Protein AF-A0A2N0QU87-F1 (afdb_monomer_lite)

Foldseek 3Di:
DCPDVVVVVVVVVVVVVVVCCAPPPPNVCPPVNHHHDDPCVVVVVVVVVVVVVVVVVVVVCCVPPPD

pLDDT: mean 88.75, std 8.11, range [57.38, 97.94]

Radius of gyration: 16.93 Å; chains: 1; bounding box: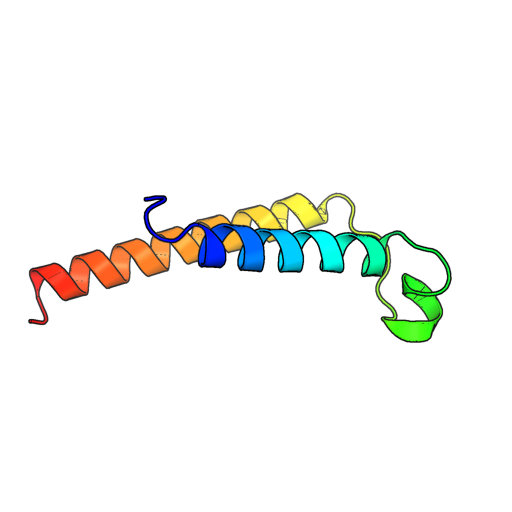 35×22×47 Å

InterPro domains:
  IPR023298 P-type ATPase, transmembrane domain superfamily [SSF81665] (2-67)

Secondary structure (DSSP, 8-state):
--S-HHHHHHHHHHHHHHHHHHHSTTIIIIIS--PPPSTTHHHHHHHHHHHHHHHHHHHHHHHHH--

Organism: 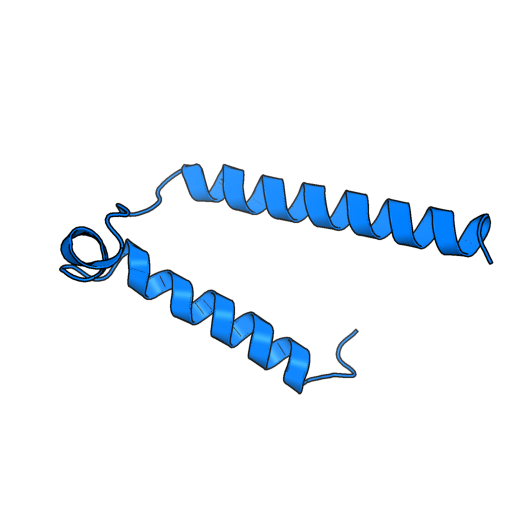NCBI:txid588596

Structure (mmCIF, N/CA/C/O backbone):
data_AF-A0A2N0QU87-F1
#
_entry.id   AF-A0A2N0QU87-F1
#
loop_
_atom_site.group_PDB
_atom_site.id
_atom_site.type_symbol
_atom_site.label_atom_id
_atom_site.label_alt_id
_atom_site.label_comp_id
_atom_site.label_asym_id
_atom_site.label_entity_id
_atom_site.label_seq_id
_atom_site.pdbx_PDB_ins_code
_atom_site.Cartn_x
_atom_site.Cartn_y
_atom_site.Cartn_z
_atom_site.occupancy
_atom_site.B_iso_or_equiv
_atom_site.auth_seq_id
_atom_site.auth_comp_id
_atom_site.auth_asym_id
_atom_site.auth_atom_id
_atom_site.pdbx_PDB_model_num
ATOM 1 N N . LEU A 1 1 ? -13.270 -10.720 8.119 1.00 57.38 1 LEU A N 1
ATOM 2 C CA . LEU A 1 1 ? -12.001 -10.229 7.496 1.00 57.38 1 LEU A CA 1
ATOM 3 C C . LEU A 1 1 ? -12.004 -10.347 5.965 1.00 57.38 1 LEU A C 1
ATOM 5 O O . LEU A 1 1 ? -11.256 -9.622 5.333 1.00 57.38 1 LEU A O 1
ATOM 9 N N . TYR A 1 2 ? -12.881 -11.170 5.368 1.00 61.19 2 TYR A N 1
ATOM 10 C CA . TYR A 1 2 ? -13.070 -11.276 3.908 1.00 61.19 2 TYR A CA 1
ATOM 11 C C . TYR A 1 2 ? -14.552 -11.241 3.488 1.00 61.19 2 TYR A C 1
ATOM 13 O O . TYR A 1 2 ? -14.926 -11.766 2.441 1.00 61.19 2 TYR A O 1
ATOM 21 N N . ASP A 1 3 ? -15.411 -10.618 4.296 1.00 80.50 3 ASP A N 1
ATOM 22 C CA . ASP A 1 3 ? -16.856 -10.571 4.028 1.00 80.50 3 ASP A CA 1
ATOM 23 C C . ASP A 1 3 ? -17.175 -9.729 2.786 1.00 80.50 3 ASP A C 1
ATOM 25 O O . ASP A 1 3 ? -18.117 -10.016 2.051 1.00 80.50 3 ASP A O 1
ATOM 29 N N . ASN A 1 4 ? -16.332 -8.730 2.498 1.00 86.31 4 ASN A N 1
ATOM 30 C CA . ASN A 1 4 ? -16.435 -7.910 1.301 1.00 86.31 4 ASN A CA 1
ATOM 31 C C . ASN A 1 4 ? -15.329 -8.254 0.294 1.00 86.31 4 ASN A C 1
ATOM 33 O O . ASN A 1 4 ? -14.259 -7.643 0.267 1.00 86.31 4 ASN A O 1
ATOM 37 N N . LYS A 1 5 ? -15.621 -9.235 -0.564 1.00 86.81 5 LYS A N 1
ATOM 38 C CA . LYS A 1 5 ? -14.726 -9.662 -1.649 1.00 86.81 5 LYS A CA 1
ATOM 39 C C . LYS A 1 5 ? -14.488 -8.557 -2.681 1.00 86.81 5 LYS A C 1
ATOM 41 O O . LYS A 1 5 ? -13.394 -8.477 -3.223 1.00 86.81 5 LYS A O 1
ATOM 46 N N . ILE A 1 6 ? -15.477 -7.693 -2.930 1.00 92.12 6 ILE A N 1
ATOM 47 C CA . ILE A 1 6 ? -15.344 -6.576 -3.880 1.00 92.12 6 ILE A CA 1
ATOM 48 C C . ILE A 1 6 ? -14.294 -5.591 -3.374 1.00 92.12 6 ILE A C 1
ATOM 50 O O . ILE A 1 6 ? -13.407 -5.217 -4.128 1.00 92.12 6 ILE A O 1
ATOM 54 N N . LEU A 1 7 ? -14.346 -5.227 -2.089 1.00 89.44 7 LEU A N 1
ATOM 55 C CA . LEU A 1 7 ? -13.357 -4.333 -1.486 1.00 89.44 7 LEU A CA 1
ATOM 56 C C . LEU A 1 7 ? -11.936 -4.889 -1.636 1.00 89.44 7 LEU A C 1
ATOM 58 O O . LEU A 1 7 ? -11.036 -4.155 -2.034 1.00 89.44 7 LEU A O 1
ATOM 62 N N . PHE A 1 8 ? -11.751 -6.183 -1.364 1.00 88.56 8 PHE A N 1
ATOM 63 C CA . PHE A 1 8 ? -10.452 -6.832 -1.526 1.00 88.56 8 PHE A CA 1
ATOM 64 C C . PHE A 1 8 ? -9.941 -6.729 -2.971 1.00 88.56 8 PHE A C 1
ATOM 66 O O . PHE A 1 8 ? -8.819 -6.277 -3.196 1.00 88.56 8 PHE A O 1
ATOM 73 N N . TRP A 1 9 ? -10.777 -7.081 -3.952 1.00 92.12 9 TRP A N 1
ATOM 74 C CA . TRP A 1 9 ? -10.402 -7.012 -5.366 1.00 92.12 9 TRP A CA 1
ATOM 75 C C . TRP A 1 9 ? -10.171 -5.580 -5.859 1.00 92.12 9 TRP A C 1
ATOM 77 O O . TRP A 1 9 ? -9.260 -5.368 -6.654 1.00 92.12 9 TRP A O 1
ATOM 87 N N . SER A 1 10 ? -10.920 -4.591 -5.366 1.00 91.69 10 SER A N 1
ATOM 88 C CA . SER A 1 10 ? -10.713 -3.178 -5.707 1.00 91.69 10 SER A CA 1
ATOM 89 C C . SER A 1 10 ? -9.365 -2.658 -5.207 1.00 91.69 10 SER A C 1
ATOM 91 O O . SER A 1 10 ? -8.646 -1.994 -5.951 1.00 91.69 10 SER A O 1
ATOM 93 N N . VAL A 1 11 ? -8.990 -2.990 -3.967 1.00 91.00 11 VAL A N 1
ATOM 94 C CA . VAL A 1 11 ? -7.683 -2.615 -3.404 1.00 91.00 11 VAL A CA 1
ATOM 95 C C . VAL A 1 11 ? -6.553 -3.312 -4.161 1.00 91.00 11 VAL A C 1
ATOM 97 O O . VAL A 1 11 ? -5.574 -2.670 -4.539 1.00 91.00 11 VAL A O 1
ATOM 100 N N . PHE A 1 12 ? -6.706 -4.610 -4.436 1.00 91.69 12 PHE A N 1
ATOM 101 C CA . PHE A 1 12 ? -5.709 -5.378 -5.177 1.00 91.69 12 PHE A CA 1
ATOM 102 C C . PHE A 1 12 ? -5.533 -4.869 -6.616 1.00 91.69 12 PHE A C 1
ATOM 104 O O . PHE A 1 12 ? -4.407 -4.708 -7.082 1.00 91.69 12 PHE A O 1
ATOM 111 N N . GLY A 1 13 ? -6.634 -4.541 -7.298 1.00 94.06 13 GLY A N 1
ATOM 112 C CA . GLY A 1 13 ? -6.610 -3.914 -8.617 1.00 94.06 13 GLY A CA 1
ATOM 113 C C . GLY A 1 13 ? -5.858 -2.583 -8.602 1.00 94.06 13 GLY A C 1
ATOM 114 O O . GLY A 1 13 ? -4.962 -2.386 -9.418 1.00 94.06 13 GLY A O 1
ATOM 115 N N . GLY A 1 14 ? -6.143 -1.713 -7.628 1.00 91.75 14 GLY A N 1
ATOM 116 C CA . GLY A 1 14 ? -5.416 -0.453 -7.447 1.00 91.75 14 GLY A CA 1
ATOM 117 C C . GLY A 1 14 ? -3.908 -0.656 -7.265 1.00 91.75 14 GLY A C 1
ATOM 118 O O . GLY A 1 14 ? -3.108 -0.014 -7.948 1.00 91.75 14 GLY A O 1
ATOM 119 N N . LEU A 1 15 ? -3.506 -1.609 -6.419 1.00 90.56 15 LEU A N 1
ATOM 120 C CA . LEU A 1 15 ? -2.094 -1.935 -6.203 1.00 90.56 15 LEU A CA 1
ATOM 121 C C . LEU A 1 15 ? -1.407 -2.399 -7.496 1.00 90.56 15 LEU A C 1
ATOM 123 O O . LEU A 1 15 ? -0.321 -1.922 -7.825 1.00 90.56 15 LEU A O 1
ATOM 127 N N . LEU A 1 16 ? -2.050 -3.290 -8.258 1.00 92.88 16 LEU A N 1
ATOM 128 C CA . LEU A 1 16 ? -1.502 -3.787 -9.520 1.00 92.88 16 LEU A CA 1
ATOM 129 C C . LEU A 1 16 ? -1.373 -2.688 -10.574 1.00 92.88 16 LEU A C 1
ATOM 131 O O . LEU A 1 16 ? -0.392 -2.681 -11.311 1.00 92.88 16 LEU A O 1
ATOM 135 N N . THR A 1 17 ? -2.317 -1.744 -10.635 1.00 90.69 17 THR A N 1
ATOM 136 C CA . THR A 1 17 ? -2.240 -0.627 -11.592 1.00 90.69 17 THR A CA 1
ATOM 137 C C . THR A 1 17 ? -1.076 0.320 -11.322 1.00 90.69 17 THR A C 1
ATOM 139 O O . THR A 1 17 ? -0.592 0.961 -12.253 1.00 90.69 17 THR A O 1
ATOM 142 N N . ALA A 1 18 ? -0.582 0.379 -10.082 1.00 88.50 18 ALA A N 1
ATOM 143 C CA . ALA A 1 18 ? 0.554 1.219 -9.730 1.00 88.50 18 ALA A CA 1
ATOM 144 C C . ALA A 1 18 ? 1.881 0.652 -10.272 1.00 88.50 18 ALA A C 1
ATOM 146 O O . ALA A 1 18 ? 2.715 1.418 -10.744 1.00 88.50 18 ALA A O 1
ATOM 147 N N . ILE A 1 19 ? 2.060 -0.676 -10.300 1.00 88.00 19 ILE A N 1
ATOM 148 C CA . ILE A 1 19 ? 3.309 -1.340 -10.735 1.00 88.00 19 ILE A CA 1
ATOM 149 C C . ILE A 1 19 ? 3.770 -0.891 -12.143 1.00 88.00 19 ILE A C 1
ATOM 151 O O . ILE A 1 19 ? 4.934 -0.504 -12.288 1.00 88.00 19 ILE A O 1
ATOM 155 N N . PRO A 1 20 ? 2.902 -0.861 -13.176 1.00 88.31 20 PRO A N 1
ATOM 156 C CA . PRO A 1 20 ? 3.239 -0.336 -14.497 1.00 88.31 20 PRO A CA 1
ATOM 157 C C . PRO A 1 20 ? 3.852 1.064 -14.501 1.00 88.31 20 PRO A C 1
ATOM 159 O O . PRO A 1 20 ? 4.713 1.349 -15.332 1.00 88.31 20 PRO A O 1
ATOM 162 N N . THR A 1 21 ? 3.420 1.937 -13.587 1.00 87.38 21 THR A N 1
ATOM 163 C CA . THR A 1 21 ? 3.763 3.365 -13.634 1.00 87.38 21 THR A CA 1
ATOM 164 C C . THR A 1 21 ? 5.247 3.639 -13.395 1.00 87.38 21 THR A C 1
ATOM 166 O O . THR A 1 21 ? 5.758 4.623 -13.918 1.00 87.38 21 THR A O 1
ATOM 169 N N . PHE A 1 22 ? 5.958 2.756 -12.685 1.00 86.12 22 PHE A N 1
ATOM 170 C CA . PHE A 1 22 ? 7.389 2.919 -12.388 1.00 86.12 22 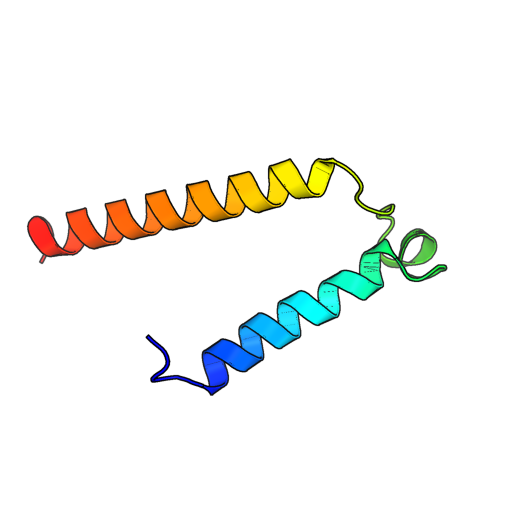PHE A CA 1
ATOM 171 C C . PHE A 1 22 ? 8.296 2.025 -13.252 1.00 86.12 22 PHE A C 1
ATOM 173 O O . PHE A 1 22 ? 9.459 2.370 -13.478 1.00 86.12 22 PHE A O 1
ATOM 180 N N . TYR A 1 23 ? 7.783 0.890 -13.748 1.00 84.50 23 TYR A N 1
ATOM 181 C CA . TYR A 1 23 ? 8.592 -0.121 -14.445 1.00 84.50 23 TYR A CA 1
ATOM 182 C C . TYR A 1 23 ? 8.414 -0.158 -15.968 1.00 84.50 23 TYR A C 1
ATOM 184 O O . TYR A 1 23 ? 9.312 -0.650 -16.649 1.00 84.50 23 TYR A O 1
ATOM 192 N N . ILE A 1 24 ? 7.307 0.355 -16.525 1.00 89.06 24 ILE A N 1
ATOM 193 C CA . ILE A 1 24 ? 7.119 0.390 -17.983 1.00 89.06 24 ILE A CA 1
ATOM 194 C C . ILE A 1 24 ? 7.842 1.616 -18.569 1.00 89.06 24 ILE A C 1
ATOM 196 O O . ILE A 1 24 ? 7.526 2.751 -18.184 1.00 89.06 24 ILE A O 1
ATOM 200 N N . PRO A 1 25 ? 8.788 1.418 -19.512 1.00 82.31 25 PRO A N 1
ATOM 201 C CA . PRO A 1 25 ? 9.441 2.515 -20.220 1.00 82.31 25 PRO A CA 1
ATOM 202 C C . PRO A 1 25 ? 8.411 3.395 -20.941 1.00 82.31 25 PRO A C 1
ATOM 204 O O . PRO A 1 25 ? 7.378 2.911 -21.388 1.00 82.31 25 PRO A O 1
ATOM 207 N N . GLU A 1 26 ? 8.686 4.693 -21.060 1.00 83.69 26 GLU A N 1
ATOM 208 C CA . GLU A 1 26 ? 7.775 5.738 -21.573 1.00 83.69 26 GLU A CA 1
ATOM 209 C C . GLU A 1 26 ? 6.656 6.163 -20.615 1.00 83.69 26 GLU A C 1
ATOM 211 O O . GLU A 1 26 ? 6.449 7.365 -20.444 1.00 83.69 26 GLU A O 1
ATOM 216 N N . LEU A 1 27 ? 5.982 5.229 -19.936 1.00 84.06 27 LEU A N 1
ATOM 217 C CA . LEU A 1 27 ? 5.028 5.579 -18.875 1.00 84.06 27 LEU A CA 1
ATOM 218 C C . LEU A 1 27 ? 5.740 6.281 -17.715 1.00 84.06 27 LEU A C 1
ATOM 220 O O . LEU A 1 27 ? 5.316 7.349 -17.267 1.00 84.06 27 LEU A O 1
ATOM 224 N N . ASN A 1 28 ? 6.849 5.697 -17.270 1.00 84.44 28 ASN A N 1
ATOM 225 C CA . ASN A 1 28 ? 7.592 6.181 -16.118 1.00 84.44 28 ASN A CA 1
ATOM 226 C C . ASN A 1 28 ? 8.265 7.544 -16.365 1.00 84.44 28 ASN A C 1
ATOM 228 O O . ASN A 1 28 ? 8.267 8.395 -15.485 1.00 84.44 28 ASN A O 1
ATOM 232 N N . SER A 1 29 ? 8.774 7.806 -17.571 1.00 84.38 29 SER A N 1
ATOM 233 C C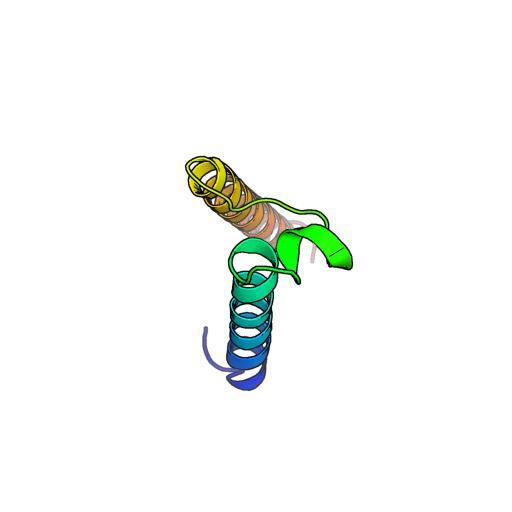A . SER A 1 29 ? 9.577 8.995 -17.879 1.00 84.38 29 SER A CA 1
ATOM 234 C C . SER A 1 29 ? 8.798 10.118 -18.563 1.00 84.38 29 SER A C 1
ATOM 236 O O . SER A 1 29 ? 9.083 11.287 -18.302 1.00 84.38 29 SER A O 1
ATOM 238 N N . LYS A 1 30 ? 7.808 9.804 -19.414 1.00 84.94 30 LYS A N 1
ATOM 239 C CA . LYS A 1 30 ? 7.050 10.817 -20.173 1.00 84.94 30 LYS A CA 1
ATOM 240 C C . LYS A 1 30 ? 5.726 11.199 -19.509 1.00 84.94 30 LYS A C 1
ATOM 242 O O . LYS A 1 30 ? 5.344 12.364 -19.586 1.00 84.94 30 LYS A O 1
ATOM 247 N N . VAL A 1 31 ? 5.041 10.251 -18.860 1.00 87.81 31 VAL A N 1
ATOM 248 C CA . VAL A 1 31 ? 3.709 10.476 -18.265 1.00 87.81 31 VAL A CA 1
ATOM 249 C C . VAL A 1 31 ? 3.814 10.776 -16.772 1.00 87.81 31 VAL A C 1
ATOM 251 O O . VAL A 1 31 ? 3.481 11.876 -16.340 1.00 87.81 31 VAL A O 1
ATOM 254 N N . PHE A 1 32 ? 4.307 9.811 -15.992 1.00 87.06 32 PHE A N 1
ATOM 255 C CA . PHE A 1 32 ? 4.318 9.888 -14.528 1.00 87.06 32 PHE A CA 1
ATOM 256 C C . PHE A 1 32 ? 5.568 10.568 -13.960 1.00 87.06 32 PHE A C 1
ATOM 258 O O . PHE A 1 32 ? 5.531 11.069 -12.840 1.00 87.06 32 PHE A O 1
ATOM 265 N N . LYS A 1 33 ? 6.655 10.632 -14.742 1.00 86.69 33 LYS A N 1
ATOM 266 C CA . LYS A 1 33 ? 7.949 11.230 -14.358 1.00 86.69 33 LYS A CA 1
ATOM 267 C C . LYS A 1 33 ? 8.511 10.663 -13.045 1.00 86.69 33 LYS A C 1
ATOM 269 O O . LYS A 1 33 ? 9.143 11.377 -12.272 1.00 86.69 33 LYS A O 1
ATOM 274 N N . GLN A 1 34 ? 8.289 9.376 -12.806 1.00 82.94 34 GLN A N 1
ATOM 275 C CA . GLN A 1 34 ? 8.713 8.659 -11.612 1.00 82.94 34 GLN A CA 1
ATOM 276 C C . GLN A 1 34 ? 9.607 7.490 -12.023 1.00 82.94 34 GLN A C 1
ATOM 278 O O . GLN A 1 34 ? 9.194 6.637 -12.801 1.00 82.94 34 GLN A O 1
ATOM 283 N N . LEU A 1 35 ? 10.839 7.453 -11.515 1.00 83.62 35 LEU A N 1
ATOM 284 C CA . LEU A 1 35 ? 11.774 6.362 -11.789 1.00 83.62 35 LEU A CA 1
ATOM 285 C C . LEU A 1 35 ? 11.434 5.114 -10.962 1.00 83.62 35 LEU A C 1
ATOM 287 O O . LEU A 1 35 ? 10.680 5.173 -9.988 1.00 83.62 35 LEU A O 1
ATOM 291 N N . GLY A 1 36 ? 11.992 3.976 -11.378 1.00 81.69 36 GLY A N 1
ATOM 292 C CA . GLY A 1 36 ? 11.808 2.702 -10.693 1.00 81.69 36 GLY A CA 1
ATOM 293 C C . GLY A 1 36 ? 12.241 2.767 -9.227 1.00 81.69 36 GLY A C 1
ATOM 294 O O . GLY A 1 36 ? 13.267 3.356 -8.895 1.00 81.69 36 GLY A O 1
ATOM 295 N N . ILE A 1 37 ? 11.442 2.140 -8.370 1.00 87.06 37 ILE A N 1
ATOM 296 C CA . ILE A 1 37 ? 11.649 2.065 -6.922 1.00 87.06 37 ILE A CA 1
ATOM 297 C C . ILE A 1 37 ? 12.537 0.846 -6.626 1.00 87.06 37 ILE A C 1
ATOM 299 O O . ILE A 1 37 ? 12.222 -0.266 -7.067 1.00 87.06 37 ILE A O 1
ATOM 303 N N . GLY A 1 38 ? 13.635 1.056 -5.899 1.00 87.12 38 GLY A N 1
ATOM 304 C CA . GLY A 1 38 ? 14.584 0.031 -5.469 1.00 87.12 38 GLY A CA 1
ATOM 305 C C . GLY A 1 38 ? 14.440 -0.268 -3.977 1.00 87.12 38 GLY A C 1
ATOM 306 O O . GLY A 1 38 ? 13.510 -0.955 -3.557 1.00 87.12 38 GLY A O 1
ATOM 307 N N . TYR A 1 39 ? 15.363 0.241 -3.157 1.00 90.81 39 TYR A N 1
ATOM 308 C CA . TYR A 1 39 ? 15.348 0.023 -1.703 1.00 90.81 39 TYR A CA 1
ATOM 309 C C . TYR A 1 39 ? 14.199 0.767 -1.000 1.00 90.81 39 TYR A C 1
ATOM 311 O O . TYR A 1 39 ? 13.805 0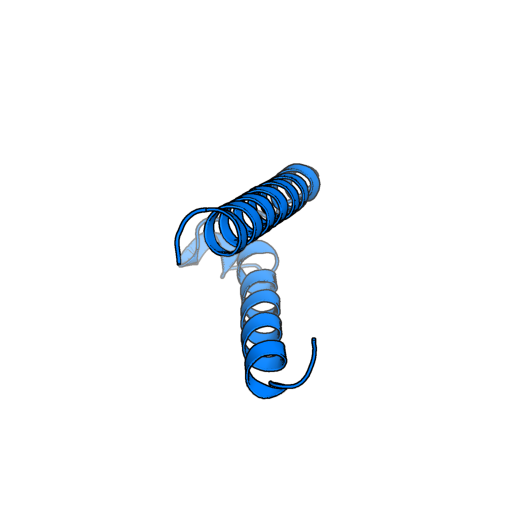.413 0.113 1.00 90.81 39 TYR A O 1
ATOM 319 N N . GLU A 1 40 ? 13.635 1.784 -1.652 1.00 91.00 40 GLU A N 1
ATOM 320 C CA . GLU A 1 40 ? 12.577 2.638 -1.121 1.00 91.00 40 GLU A CA 1
ATOM 321 C C . GLU A 1 40 ? 11.267 1.866 -0.889 1.00 91.00 40 GLU A C 1
ATOM 323 O O . GLU A 1 40 ? 10.438 2.290 -0.084 1.00 91.00 40 GLU A O 1
ATOM 328 N N . TRP A 1 41 ? 11.109 0.677 -1.486 1.00 90.31 41 TRP A N 1
ATOM 329 C CA . TRP A 1 41 ? 10.034 -0.258 -1.139 1.00 90.31 41 TRP A CA 1
ATOM 330 C C . TRP A 1 41 ? 9.996 -0.585 0.356 1.00 90.31 41 TRP A C 1
ATOM 332 O O . TRP A 1 41 ? 8.910 -0.711 0.921 1.00 90.31 41 TRP A O 1
ATOM 342 N N . GLY A 1 42 ? 11.154 -0.649 1.022 1.00 94.00 42 GLY A N 1
ATOM 343 C CA . GLY A 1 42 ? 11.219 -0.847 2.470 1.00 94.00 42 GLY A CA 1
ATOM 344 C C . GLY A 1 42 ? 10.573 0.301 3.251 1.00 94.00 42 GLY A C 1
ATOM 345 O O . GLY A 1 42 ? 9.841 0.058 4.209 1.00 94.00 42 GLY A O 1
ATOM 346 N N . LEU A 1 43 ? 10.773 1.548 2.807 1.00 94.88 43 LEU A N 1
ATOM 347 C CA . LEU A 1 43 ? 10.135 2.724 3.408 1.00 94.88 43 LEU A CA 1
ATOM 348 C C . LEU A 1 43 ? 8.623 2.725 3.172 1.00 94.88 43 LEU A C 1
ATOM 350 O O . LEU A 1 43 ? 7.867 3.020 4.094 1.00 94.88 43 LEU A O 1
ATOM 354 N N . ILE A 1 44 ? 8.179 2.354 1.967 1.00 93.12 44 ILE A N 1
ATOM 355 C CA . ILE A 1 44 ? 6.751 2.269 1.628 1.00 93.12 44 ILE A CA 1
ATOM 356 C C . ILE A 1 44 ? 6.054 1.236 2.518 1.00 93.12 44 ILE A C 1
ATOM 358 O O . ILE A 1 44 ? 5.044 1.546 3.148 1.00 93.12 44 ILE A O 1
ATOM 362 N N . VAL A 1 45 ? 6.611 0.026 2.624 1.00 94.19 45 VAL A N 1
ATOM 363 C CA . VAL A 1 45 ? 6.056 -1.033 3.482 1.00 94.19 45 VAL A CA 1
ATOM 364 C C . VAL A 1 45 ? 6.069 -0.607 4.952 1.00 94.19 45 VAL A C 1
ATOM 366 O O . VAL A 1 45 ? 5.073 -0.794 5.650 1.00 94.19 45 VAL A O 1
ATOM 369 N N . GLY A 1 46 ? 7.150 0.029 5.415 1.00 97.12 46 GLY A N 1
ATOM 370 C CA . GLY A 1 46 ? 7.228 0.582 6.767 1.00 97.12 46 GLY A CA 1
ATOM 371 C C . GLY A 1 46 ? 6.129 1.611 7.047 1.00 97.12 46 GLY A C 1
ATOM 372 O O . GLY A 1 46 ? 5.464 1.535 8.079 1.00 97.12 46 GLY A O 1
ATOM 373 N N . ALA A 1 47 ? 5.874 2.526 6.109 1.00 96.25 47 ALA A N 1
ATOM 374 C CA . ALA A 1 47 ? 4.810 3.519 6.227 1.00 96.25 47 ALA A CA 1
ATOM 375 C C . ALA A 1 47 ? 3.412 2.879 6.283 1.00 96.25 47 ALA A C 1
ATOM 377 O O . ALA A 1 47 ? 2.585 3.303 7.090 1.00 96.25 47 ALA A O 1
ATOM 378 N N . VAL A 1 48 ? 3.159 1.834 5.485 1.00 95.31 48 VAL A N 1
ATOM 379 C CA . VAL A 1 48 ? 1.892 1.079 5.515 1.00 95.31 48 VAL A CA 1
ATOM 380 C C . VAL A 1 48 ? 1.679 0.411 6.875 1.00 95.31 48 VAL A C 1
ATOM 382 O O . VAL A 1 48 ? 0.595 0.520 7.443 1.00 95.31 48 VAL A O 1
ATOM 385 N N . ILE A 1 49 ? 2.711 -0.228 7.435 1.00 97.44 49 ILE A N 1
ATOM 386 C CA . ILE A 1 49 ? 2.628 -0.867 8.758 1.00 97.44 49 ILE A CA 1
ATOM 387 C C . ILE A 1 49 ? 2.342 0.172 9.844 1.00 97.44 49 ILE A C 1
ATOM 389 O O . ILE A 1 49 ? 1.465 -0.036 10.681 1.00 97.44 49 ILE A O 1
ATOM 393 N N . ILE A 1 50 ? 3.053 1.303 9.820 1.00 97.94 50 ILE A N 1
ATOM 394 C CA . ILE A 1 50 ? 2.823 2.399 10.764 1.00 97.94 50 ILE A CA 1
ATOM 395 C C . ILE A 1 50 ? 1.371 2.873 10.660 1.00 97.94 50 ILE A C 1
ATOM 397 O O . ILE A 1 50 ? 0.684 2.958 11.676 1.00 97.94 50 ILE A O 1
ATOM 401 N N . PHE A 1 51 ? 0.879 3.129 9.447 1.00 96.25 51 PHE A N 1
ATOM 402 C CA . PHE A 1 51 ? -0.501 3.550 9.223 1.00 96.25 51 PHE A CA 1
ATOM 403 C C . PHE A 1 51 ? -1.521 2.559 9.806 1.00 96.25 51 PHE A C 1
ATOM 405 O O . PHE A 1 51 ? -2.418 2.982 10.537 1.00 96.25 51 PHE A O 1
ATOM 412 N N . GLU A 1 52 ? -1.365 1.256 9.557 1.00 96.25 52 GLU A N 1
ATOM 413 C CA . GLU A 1 52 ? -2.257 0.227 10.112 1.00 96.25 52 GLU A CA 1
ATOM 414 C C . GLU A 1 52 ? -2.248 0.220 11.646 1.00 96.25 52 GLU A C 1
ATOM 416 O O . GLU A 1 52 ? -3.315 0.200 12.262 1.00 96.25 52 GLU A O 1
ATOM 421 N N . ILE A 1 53 ? -1.073 0.348 12.278 1.00 97.75 53 ILE A N 1
ATOM 422 C CA . ILE A 1 53 ? -0.964 0.461 13.741 1.00 97.75 53 ILE A CA 1
ATOM 423 C C . ILE A 1 53 ? -1.759 1.671 14.244 1.00 97.75 53 ILE A C 1
ATOM 425 O O . ILE A 1 53 ? -2.560 1.542 15.171 1.00 97.75 53 ILE A O 1
ATOM 429 N N . PHE A 1 54 ? -1.591 2.844 13.628 1.00 97.69 54 PHE A N 1
ATOM 430 C CA . PHE A 1 54 ? -2.334 4.048 14.016 1.00 97.69 54 PHE A CA 1
ATOM 431 C C . PHE A 1 54 ? -3.850 3.869 13.858 1.00 97.69 54 PHE A C 1
ATOM 433 O O . PHE A 1 54 ? -4.617 4.263 14.740 1.00 97.69 54 PHE A O 1
ATOM 440 N N . VAL A 1 55 ? -4.296 3.243 12.767 1.00 96.56 55 VAL A N 1
ATOM 441 C CA . VAL A 1 55 ? -5.714 2.952 12.519 1.00 96.56 55 VAL A CA 1
ATOM 442 C C . VAL A 1 55 ? -6.270 1.976 13.556 1.00 96.56 55 VAL A C 1
ATOM 444 O O . VAL A 1 55 ? -7.385 2.167 14.050 1.00 96.56 55 VAL A O 1
ATOM 447 N N . GLU A 1 56 ? -5.528 0.931 13.918 1.00 95.56 56 GLU A N 1
ATOM 448 C CA . GLU A 1 56 ? -5.931 -0.008 14.965 1.00 95.56 56 GLU A CA 1
ATOM 449 C C . GLU A 1 56 ? -5.992 0.639 16.344 1.00 95.56 56 GLU A C 1
ATOM 451 O O . GLU A 1 56 ? -7.000 0.469 17.037 1.00 95.56 56 GLU A O 1
ATOM 456 N N . VAL A 1 57 ? -4.992 1.446 16.703 1.00 95.94 57 VAL A N 1
ATOM 457 C CA . VAL A 1 57 ? -4.980 2.221 17.951 1.00 95.94 57 VAL A CA 1
ATOM 458 C C . VAL A 1 57 ? -6.185 3.157 18.007 1.00 95.94 57 VAL A C 1
ATOM 460 O O . VAL A 1 57 ? -6.916 3.158 18.998 1.00 95.94 57 VAL A O 1
ATOM 463 N N . TYR A 1 58 ? -6.470 3.891 16.928 1.00 94.56 58 TYR A N 1
ATOM 464 C CA . TYR A 1 58 ? -7.645 4.758 16.851 1.00 94.56 58 TYR A CA 1
ATOM 465 C C . TYR A 1 58 ? -8.955 3.974 17.016 1.00 94.56 58 TYR A C 1
ATOM 467 O O . TYR A 1 58 ? -9.802 4.345 17.832 1.00 94.56 58 TYR A O 1
ATOM 475 N N . LYS A 1 59 ? -9.128 2.860 16.285 1.00 93.94 59 LYS A N 1
ATOM 476 C CA . LYS A 1 59 ? -10.314 1.989 16.403 1.00 93.94 59 LYS A CA 1
ATOM 477 C C . LYS A 1 59 ? -10.470 1.463 17.831 1.00 93.94 59 LYS A C 1
ATOM 479 O O . LYS A 1 59 ? -11.591 1.427 18.337 1.00 93.94 59 LYS A O 1
ATOM 484 N N . PHE A 1 60 ? -9.376 1.060 18.475 1.00 93.94 60 PHE A N 1
ATOM 485 C CA . PHE A 1 60 ? -9.370 0.571 19.852 1.00 93.94 60 PHE A CA 1
ATOM 486 C C . PHE A 1 60 ? -9.788 1.663 20.841 1.00 93.94 60 PHE A C 1
ATOM 488 O O . PHE A 1 60 ? -10.726 1.462 21.614 1.00 93.94 60 PHE A O 1
ATOM 495 N N . MET A 1 61 ? -9.158 2.839 20.766 1.00 94.38 61 MET A N 1
ATOM 496 C CA . MET A 1 61 ? -9.498 3.982 21.613 1.00 94.38 61 MET A CA 1
ATOM 497 C C . MET A 1 61 ? -10.960 4.389 21.439 1.00 94.38 61 MET A C 1
ATOM 499 O O . MET A 1 61 ? -11.668 4.570 22.429 1.00 94.38 61 MET A O 1
ATOM 503 N N . LYS A 1 62 ? -11.439 4.462 20.191 1.00 93.06 62 LYS A N 1
ATOM 504 C CA . LYS A 1 62 ? -12.835 4.786 19.902 1.00 93.06 62 LYS A CA 1
ATOM 505 C C . LYS A 1 62 ? -13.772 3.775 20.562 1.00 93.06 62 LYS A C 1
ATOM 507 O O . LYS A 1 62 ? -14.567 4.154 21.407 1.00 93.06 62 LYS A O 1
ATOM 512 N N . ARG A 1 63 ? -13.602 2.475 20.294 1.00 93.38 63 ARG A N 1
ATOM 513 C CA . ARG A 1 63 ? -14.444 1.410 20.880 1.00 93.38 63 ARG A CA 1
ATOM 514 C C . ARG A 1 63 ? -14.468 1.422 22.411 1.00 93.38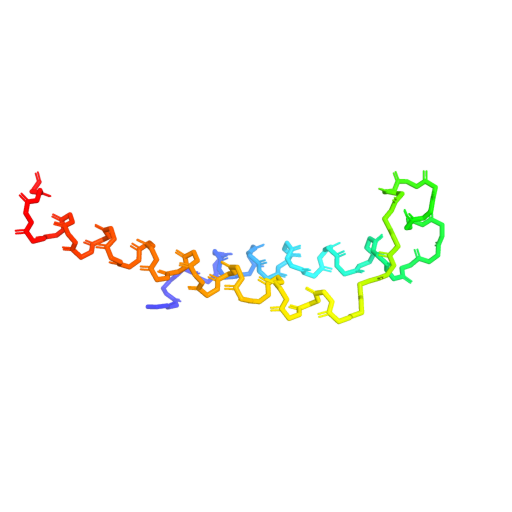 63 ARG A C 1
ATOM 516 O O . ARG A 1 63 ? -15.472 1.023 22.996 1.00 93.38 63 ARG A O 1
ATOM 523 N N . ARG A 1 64 ? -13.371 1.827 23.060 1.00 89.06 64 ARG A N 1
ATOM 524 C CA . ARG A 1 64 ? -13.243 1.775 24.521 1.00 89.06 64 ARG A CA 1
ATOM 525 C C . ARG A 1 64 ? -13.731 3.031 25.244 1.00 89.06 64 ARG A C 1
ATOM 527 O O . ARG A 1 64 ? -14.238 2.886 26.360 1.00 89.06 64 ARG A O 1
ATOM 534 N N . TYR A 1 65 ? -13.555 4.212 24.649 1.00 85.62 65 TYR A N 1
ATOM 535 C CA . TYR A 1 65 ? -13.723 5.502 25.336 1.00 85.62 65 TYR A CA 1
ATOM 536 C C . TYR A 1 65 ? -14.728 6.450 24.675 1.00 85.62 65 TYR A C 1
ATOM 538 O O . TYR A 1 65 ? -15.297 7.292 25.360 1.00 85.62 65 TYR A O 1
ATOM 546 N N . LEU A 1 66 ? -14.964 6.318 23.371 1.00 71.12 66 LEU A N 1
ATOM 547 C CA . LEU A 1 66 ? -15.864 7.177 22.605 1.00 71.12 66 LEU A CA 1
ATOM 548 C C . LEU A 1 66 ? -16.952 6.288 21.994 1.00 71.12 66 LEU A C 1
ATOM 550 O O . LEU A 1 66 ? -16.768 5.746 20.903 1.00 71.12 66 LEU A O 1
ATOM 554 N N . LYS A 1 67 ? -18.054 6.086 22.725 1.00 60.16 67 LYS A N 1
ATOM 555 C CA . LYS A 1 67 ? -19.261 5.499 22.127 1.00 60.16 67 LYS A CA 1
ATOM 556 C C . LYS A 1 67 ? -19.791 6.415 21.031 1.00 60.16 67 LYS A C 1
ATOM 558 O O . LYS A 1 67 ? -19.924 7.624 21.315 1.00 60.16 67 LYS A O 1
#

Sequence (67 aa):
LYDNKILFWSVFGGLLTAIPTFYIPELNSKVFKQLGIGYEWGLIVGAVIIFEIFVEVYKFMKRRYLK